Protein AF-A0AAJ4AGC1-F1 (afdb_monomer)

Mean predicted aligned error: 11.76 Å

Foldseek 3Di:
DDDDPPPPPPPVVVVVVVVVVVLVVVLVVQLVVCCVPPHVPPVVSVVVSCVVSVCCCVVVVVVVVVVVVVVVVVVPD

Secondary structure (DSSP, 8-state):
-------PPP-HHHHHHHHHHHHHHHHHHHHHHHHHHT-S-HHHHHHHHHHHHHHHHHHHHHHHHHHHHHHHHHTT-

pLDDT: mean 74.81, std 15.67, range [40.81, 93.75]

Sequence (77 aa):
MSGERNGSPPNRHWVALYTFIILLPLVFFIPAWVQNHVTEHPFVMTFVSVGIIVPIVSYLALPMLIKLHIRVGSTKK

Structure (mmCIF, N/CA/C/O backbone):
data_AF-A0AAJ4AGC1-F1
#
_entry.id   AF-A0AAJ4AGC1-F1
#
loop_
_atom_site.group_PDB
_atom_site.id
_atom_site.type_symbol
_atom_site.label_atom_id
_atom_site.label_alt_id
_atom_site.label_comp_id
_atom_site.label_asym_id
_atom_site.label_entity_id
_atom_site.label_seq_id
_atom_site.pdbx_PDB_ins_code
_atom_site.Cartn_x
_atom_site.Cartn_y
_atom_site.Cartn_z
_atom_site.occupancy
_atom_site.B_iso_or_equiv
_atom_site.auth_seq_id
_atom_site.auth_comp_id
_atom_site.auth_asym_id
_atom_site.auth_atom_id
_atom_site.pdbx_PDB_model_num
ATOM 1 N N . MET A 1 1 ? 29.104 -7.511 -39.482 1.00 42.00 1 MET A N 1
ATOM 2 C CA . MET A 1 1 ? 28.922 -6.184 -38.854 1.00 42.00 1 MET A CA 1
ATOM 3 C C . MET A 1 1 ? 28.121 -6.402 -37.579 1.00 42.00 1 MET A C 1
ATOM 5 O O . MET A 1 1 ? 26.930 -6.672 -37.658 1.00 42.00 1 MET A O 1
ATOM 9 N N . SER A 1 2 ? 28.814 -6.470 -36.439 1.00 43.47 2 SER A N 1
ATOM 10 C CA . SER A 1 2 ? 28.249 -6.869 -35.145 1.00 43.47 2 SER A CA 1
ATOM 11 C C . SER A 1 2 ? 27.340 -5.783 -34.581 1.00 43.47 2 SER A C 1
ATOM 13 O O . SER A 1 2 ? 27.729 -4.625 -34.482 1.00 43.47 2 SER A O 1
ATOM 15 N N . GLY A 1 3 ? 26.117 -6.175 -34.230 1.00 51.94 3 GLY A N 1
ATOM 16 C CA . GLY A 1 3 ? 25.146 -5.317 -33.571 1.00 51.94 3 GLY A CA 1
ATOM 17 C C . GLY A 1 3 ? 25.439 -5.188 -32.081 1.00 51.94 3 GLY A C 1
ATOM 18 O O . GLY A 1 3 ? 25.085 -6.068 -31.300 1.00 51.94 3 GLY A O 1
ATOM 19 N N . GLU A 1 4 ? 26.009 -4.060 -31.680 1.00 47.97 4 GLU A N 1
ATOM 20 C CA . GLU A 1 4 ? 26.060 -3.638 -30.282 1.00 47.97 4 GLU A CA 1
ATOM 21 C C . GLU A 1 4 ? 24.793 -2.842 -29.957 1.00 47.97 4 GLU A C 1
ATOM 23 O O . GLU A 1 4 ? 24.717 -1.622 -30.095 1.00 47.97 4 GLU A O 1
ATOM 28 N N . ARG A 1 5 ? 23.736 -3.554 -29.547 1.00 52.19 5 ARG A N 1
ATOM 29 C CA . ARG A 1 5 ? 22.586 -2.911 -28.904 1.00 52.19 5 ARG A CA 1
ATOM 30 C C . ARG A 1 5 ? 23.011 -2.532 -27.484 1.00 52.19 5 ARG A C 1
ATOM 32 O O . ARG A 1 5 ? 22.836 -3.334 -26.570 1.00 52.19 5 ARG A O 1
ATOM 39 N N . ASN A 1 6 ? 23.541 -1.319 -27.327 1.00 48.09 6 ASN A N 1
ATOM 40 C CA . ASN A 1 6 ? 23.748 -0.627 -26.051 1.00 48.09 6 ASN A CA 1
ATOM 41 C C . ASN A 1 6 ? 22.397 -0.366 -25.362 1.00 48.09 6 ASN A C 1
ATOM 43 O O . ASN A 1 6 ? 21.911 0.757 -25.285 1.00 48.09 6 ASN A O 1
ATOM 47 N N . GLY A 1 7 ? 21.740 -1.428 -24.906 1.00 52.50 7 GLY A N 1
ATOM 48 C CA . GLY A 1 7 ? 20.627 -1.341 -23.979 1.00 52.50 7 GLY A CA 1
ATOM 49 C C . GLY A 1 7 ? 21.203 -1.358 -22.579 1.00 52.50 7 GLY A C 1
ATOM 50 O O . GLY A 1 7 ? 21.303 -2.433 -21.989 1.00 52.50 7 GLY A O 1
ATOM 51 N N . SER A 1 8 ? 21.620 -0.195 -22.070 1.00 56.56 8 SER A N 1
ATOM 52 C CA . SER A 1 8 ? 21.951 -0.044 -20.652 1.00 56.56 8 SER A CA 1
ATOM 53 C C . SER A 1 8 ? 20.837 -0.700 -19.830 1.00 56.56 8 SER A C 1
ATOM 55 O O . SER A 1 8 ? 19.661 -0.441 -20.117 1.00 56.56 8 SER A O 1
ATOM 57 N N . PRO A 1 9 ? 21.159 -1.579 -18.864 1.00 58.41 9 PRO A N 1
ATOM 58 C CA . PRO A 1 9 ? 20.140 -2.242 -18.066 1.00 58.41 9 PRO A CA 1
ATOM 59 C C . PRO A 1 9 ? 19.209 -1.170 -17.484 1.00 58.41 9 PRO A C 1
ATOM 61 O O . PRO A 1 9 ? 19.716 -0.144 -17.017 1.00 58.41 9 PRO A O 1
ATOM 64 N N . PRO A 1 10 ? 17.873 -1.354 -17.524 1.00 60.78 10 PRO A N 1
ATOM 65 C CA . PRO A 1 10 ? 16.945 -0.406 -16.925 1.00 60.78 10 PRO A CA 1
ATOM 66 C C . PRO A 1 10 ? 17.418 -0.138 -15.503 1.00 60.78 10 PRO A C 1
ATOM 68 O O . PRO A 1 10 ? 17.550 -1.079 -14.717 1.00 60.78 10 PRO A O 1
ATOM 71 N N . ASN A 1 11 ? 17.775 1.113 -15.204 1.00 71.94 11 ASN A N 1
ATOM 72 C CA . ASN A 1 11 ? 18.395 1.439 -13.928 1.00 71.94 11 ASN A CA 1
ATOM 73 C C . ASN A 1 11 ? 17.403 1.026 -12.834 1.00 71.94 11 ASN A C 1
ATOM 75 O O . ASN A 1 11 ? 16.325 1.612 -12.720 1.00 71.94 11 ASN A O 1
ATOM 79 N N . ARG A 1 12 ? 17.727 -0.028 -12.076 1.00 69.62 12 ARG A N 1
ATOM 80 C CA . ARG A 1 12 ? 16.819 -0.628 -11.083 1.00 69.62 12 ARG A CA 1
ATOM 81 C C . ARG A 1 12 ? 16.307 0.411 -10.081 1.00 69.62 12 ARG A C 1
ATOM 83 O O . ARG A 1 12 ? 15.181 0.291 -9.612 1.00 69.62 12 ARG A O 1
ATOM 90 N N . HIS A 1 13 ? 17.095 1.458 -9.844 1.00 77.25 13 HIS A N 1
ATOM 91 C CA . HIS A 1 13 ? 16.727 2.624 -9.047 1.00 77.25 13 HIS A CA 1
ATOM 92 C C . HIS A 1 13 ? 15.504 3.370 -9.597 1.00 77.25 13 HIS A C 1
ATOM 94 O O . HIS A 1 13 ? 14.613 3.702 -8.826 1.00 77.25 13 HIS A O 1
ATOM 100 N N . TRP A 1 14 ? 15.407 3.580 -10.915 1.00 80.19 14 TRP A N 1
ATOM 101 C CA . TRP A 1 14 ? 14.260 4.259 -11.531 1.00 80.19 14 TRP A CA 1
ATOM 102 C C . TRP A 1 14 ? 12.980 3.435 -11.422 1.00 80.19 14 TRP A C 1
ATOM 104 O O . TRP A 1 14 ? 11.919 3.982 -11.132 1.00 80.19 14 TRP A O 1
ATOM 114 N N . VAL A 1 15 ? 13.081 2.117 -11.602 1.00 78.38 15 VAL A N 1
ATOM 115 C CA . VAL A 1 15 ? 11.936 1.207 -11.455 1.00 78.38 15 VAL A CA 1
ATOM 116 C C . VAL A 1 15 ? 11.453 1.192 -10.005 1.00 78.38 15 VAL A C 1
ATOM 118 O O . VAL A 1 15 ? 10.261 1.362 -9.762 1.00 78.38 15 VAL A O 1
ATOM 121 N N . ALA A 1 16 ? 12.378 1.062 -9.049 1.00 81.19 16 ALA A N 1
ATOM 122 C CA . ALA A 1 16 ? 12.066 1.099 -7.625 1.00 81.19 16 ALA A CA 1
ATOM 123 C C . ALA A 1 16 ? 11.415 2.430 -7.217 1.00 81.19 16 ALA A C 1
ATOM 125 O O . ALA A 1 16 ? 10.405 2.430 -6.515 1.00 81.19 16 ALA A O 1
ATOM 126 N N . LEU A 1 17 ? 11.938 3.555 -7.712 1.00 83.81 17 LEU A N 1
ATOM 127 C CA . LEU A 1 17 ? 11.405 4.887 -7.438 1.00 83.81 17 LEU A CA 1
ATOM 128 C C . LEU A 1 17 ? 9.970 5.042 -7.954 1.00 83.81 17 LEU A C 1
ATOM 130 O O . LEU A 1 17 ? 9.104 5.514 -7.223 1.00 83.81 17 LEU A O 1
ATOM 134 N N . TYR A 1 18 ? 9.689 4.571 -9.170 1.00 78.19 18 TYR A N 1
ATOM 135 C CA . TYR A 1 18 ? 8.337 4.601 -9.728 1.00 78.19 18 TYR A CA 1
ATOM 136 C C . TYR A 1 18 ? 7.365 3.748 -8.909 1.00 78.19 18 TYR A C 1
ATOM 138 O O . TYR A 1 18 ? 6.274 4.199 -8.564 1.00 78.19 18 TYR A O 1
ATOM 146 N N . THR A 1 19 ? 7.775 2.529 -8.541 1.00 77.38 19 THR A N 1
ATOM 147 C CA . THR A 1 19 ? 6.949 1.663 -7.693 1.00 77.38 19 THR A CA 1
ATOM 148 C C . THR A 1 19 ? 6.724 2.267 -6.315 1.00 77.38 19 THR A C 1
ATOM 150 O O . THR A 1 19 ? 5.614 2.195 -5.810 1.00 77.38 19 THR A O 1
ATOM 153 N N . PHE A 1 20 ? 7.733 2.916 -5.733 1.00 83.19 20 PHE A N 1
ATOM 154 C CA . PHE A 1 20 ? 7.649 3.546 -4.421 1.00 83.19 20 PHE A CA 1
ATOM 155 C C . PHE A 1 20 ? 6.693 4.743 -4.422 1.00 83.19 20 PHE A C 1
ATOM 157 O O . PHE A 1 20 ? 5.827 4.839 -3.555 1.00 83.19 20 PHE A O 1
ATOM 164 N N . ILE A 1 21 ? 6.790 5.608 -5.436 1.00 87.75 21 ILE A N 1
ATOM 165 C CA . ILE A 1 21 ? 5.889 6.754 -5.601 1.00 87.75 21 ILE A CA 1
ATOM 166 C C . ILE A 1 21 ? 4.443 6.300 -5.817 1.00 87.75 21 ILE A C 1
ATOM 168 O O . ILE A 1 21 ? 3.538 6.968 -5.341 1.00 87.75 21 ILE A O 1
ATOM 172 N N . ILE A 1 22 ? 4.207 5.169 -6.489 1.00 81.31 22 ILE A N 1
ATOM 173 C CA . ILE A 1 22 ? 2.860 4.597 -6.653 1.00 81.31 22 ILE A CA 1
ATOM 174 C C . ILE A 1 22 ? 2.368 3.924 -5.361 1.00 81.31 22 ILE A C 1
ATOM 176 O O . ILE A 1 22 ? 1.178 3.966 -5.054 1.00 81.31 22 ILE A O 1
ATOM 180 N N . LEU A 1 23 ? 3.270 3.319 -4.584 1.00 82.75 23 LEU A N 1
ATOM 181 C CA . LEU A 1 23 ? 2.936 2.626 -3.340 1.00 82.75 23 LEU A CA 1
ATOM 182 C C . LEU A 1 23 ? 2.521 3.597 -2.229 1.00 82.75 23 LEU A C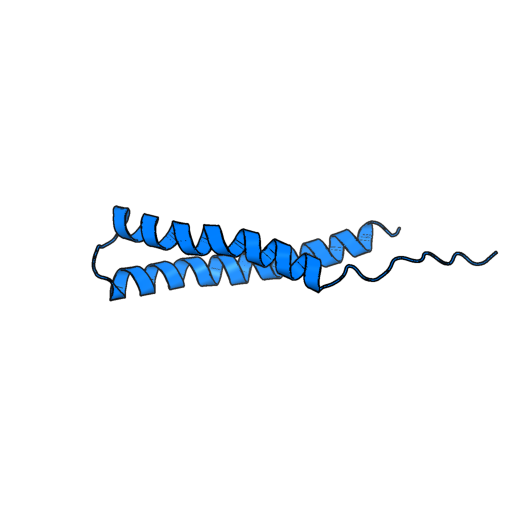 1
ATOM 184 O O . LEU A 1 23 ? 1.568 3.327 -1.505 1.00 82.75 23 LEU A O 1
ATOM 188 N N . LEU A 1 24 ? 3.221 4.727 -2.098 1.00 88.19 24 LEU A N 1
ATOM 189 C CA . LEU A 1 24 ? 2.968 5.742 -1.070 1.00 88.19 24 LEU A CA 1
ATOM 190 C C . LEU A 1 24 ? 1.506 6.224 -1.002 1.00 88.19 24 LEU A C 1
ATOM 192 O O . LEU A 1 24 ? 0.910 6.120 0.072 1.00 88.19 24 LEU A O 1
ATOM 196 N N . PRO A 1 25 ? 0.888 6.718 -2.095 1.00 87.00 25 PRO A N 1
ATOM 197 C CA . PRO A 1 25 ? -0.498 7.167 -2.060 1.00 87.00 25 PRO A CA 1
ATOM 198 C C . PRO A 1 25 ? -1.448 6.008 -1.761 1.00 87.00 25 PRO A C 1
ATOM 200 O O . PRO A 1 25 ? -2.406 6.190 -1.018 1.00 87.00 25 PRO A O 1
ATOM 203 N N . LEU A 1 26 ? -1.165 4.803 -2.263 1.00 84.12 26 LEU A N 1
ATOM 204 C CA . LEU A 1 26 ? -1.990 3.625 -2.003 1.00 84.12 26 LEU A CA 1
ATOM 205 C C . LEU A 1 26 ? -2.009 3.267 -0.508 1.00 84.12 26 LEU A C 1
ATOM 207 O O . LEU A 1 26 ? -3.073 3.059 0.068 1.00 84.12 26 LEU A O 1
ATOM 211 N N . VAL A 1 27 ? -0.841 3.249 0.136 1.00 88.56 27 VAL A N 1
ATOM 212 C CA . VAL A 1 27 ? -0.705 2.949 1.570 1.00 88.56 27 VAL A CA 1
ATOM 213 C C . VAL A 1 27 ? -1.312 4.048 2.442 1.00 88.56 27 VAL A C 1
ATOM 215 O O . VAL A 1 27 ? -1.789 3.747 3.529 1.00 88.56 27 VAL A O 1
ATOM 218 N N . PHE A 1 28 ? -1.335 5.301 1.983 1.00 88.75 28 PHE A N 1
ATOM 219 C CA . PHE A 1 28 ? -1.956 6.408 2.715 1.00 88.75 28 PHE A CA 1
ATOM 220 C C . PHE A 1 28 ? -3.490 6.423 2.593 1.00 88.75 28 PHE A C 1
ATOM 222 O O . PHE A 1 28 ? -4.188 6.713 3.563 1.00 88.75 28 PHE A O 1
ATOM 229 N N . PHE A 1 29 ? -4.032 6.078 1.422 1.00 90.38 29 PHE A N 1
ATOM 230 C CA . PHE A 1 29 ? -5.476 6.121 1.175 1.00 90.38 29 PHE A CA 1
ATOM 231 C C . PHE A 1 29 ? -6.250 4.977 1.839 1.00 90.38 29 PHE A C 1
ATOM 233 O O . PHE A 1 29 ? -7.354 5.202 2.335 1.00 90.38 29 PHE A O 1
ATOM 240 N N . ILE A 1 30 ? -5.699 3.757 1.859 1.00 89.00 30 ILE A N 1
ATOM 241 C CA . ILE A 1 30 ? -6.413 2.584 2.393 1.00 89.00 30 ILE A CA 1
ATOM 242 C C . ILE A 1 30 ? -6.773 2.749 3.881 1.00 89.00 30 ILE A C 1
ATOM 244 O O . ILE A 1 30 ? -7.938 2.538 4.209 1.00 89.00 30 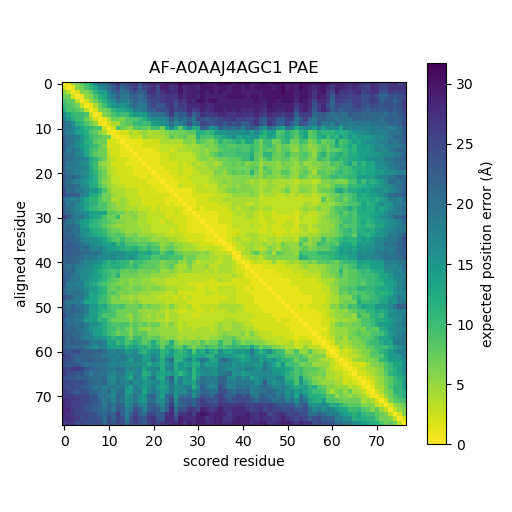ILE A O 1
ATOM 248 N N . PRO A 1 31 ? -5.867 3.180 4.781 1.00 87.88 31 PRO A N 1
ATOM 249 C CA . PRO A 1 31 ? -6.207 3.390 6.184 1.00 87.88 31 PRO A CA 1
ATOM 250 C C . PRO A 1 31 ? -7.305 4.433 6.376 1.00 87.88 31 PRO A C 1
ATOM 252 O O . PRO A 1 31 ? -8.254 4.171 7.107 1.00 87.88 31 PRO A O 1
ATOM 255 N N . ALA A 1 32 ? -7.237 5.574 5.682 1.00 89.31 32 ALA A N 1
ATOM 256 C CA . ALA A 1 32 ? -8.276 6.603 5.766 1.00 89.31 32 ALA A CA 1
ATOM 257 C C . ALA A 1 32 ? -9.646 6.074 5.303 1.00 89.31 32 ALA A C 1
ATOM 259 O O . ALA A 1 32 ? -10.680 6.374 5.897 1.00 89.31 32 ALA A O 1
ATOM 260 N N . TRP A 1 33 ? -9.659 5.228 4.270 1.00 89.88 33 TRP A N 1
ATOM 261 C CA . TRP A 1 33 ? -10.877 4.557 3.828 1.00 89.88 33 TRP A CA 1
ATOM 262 C C . TRP A 1 33 ? -11.397 3.555 4.870 1.00 89.88 33 TRP A C 1
ATOM 264 O O . TRP A 1 33 ? -12.591 3.556 5.164 1.00 89.88 33 TRP A O 1
ATOM 274 N N . VAL A 1 34 ? -10.517 2.746 5.470 1.00 88.56 34 VAL A N 1
ATOM 275 C CA . VAL A 1 34 ? -10.868 1.775 6.523 1.00 88.56 34 VAL A CA 1
ATOM 276 C C . VAL A 1 34 ? -11.406 2.480 7.768 1.00 88.56 34 VAL A C 1
ATOM 278 O O . VAL A 1 34 ? -12.385 2.017 8.346 1.00 88.56 34 VAL A O 1
ATOM 281 N N . GLN A 1 35 ? -10.825 3.617 8.149 1.00 88.38 35 GLN A N 1
ATOM 282 C CA . GLN A 1 35 ? -11.307 4.425 9.267 1.00 88.38 35 GLN A CA 1
ATOM 283 C C . GLN A 1 35 ? -12.754 4.878 9.043 1.00 88.38 35 GLN A C 1
ATOM 285 O O . GLN A 1 35 ? -13.591 4.728 9.927 1.00 88.38 35 GLN A O 1
ATOM 290 N N . ASN A 1 36 ? -13.059 5.360 7.835 1.00 88.88 36 ASN A N 1
ATOM 291 C CA 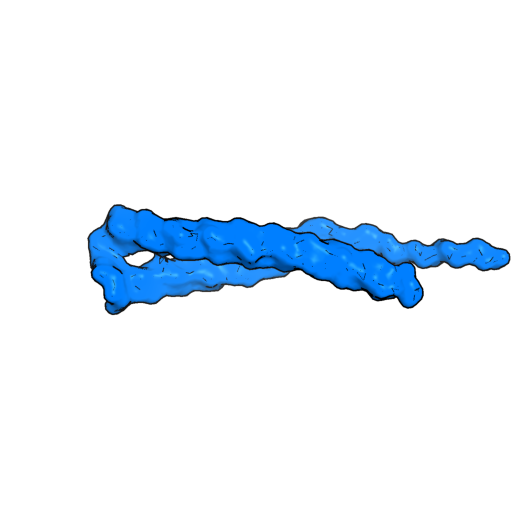. ASN A 1 36 ? -14.383 5.881 7.499 1.00 88.88 36 ASN A CA 1
ATOM 292 C C . ASN A 1 36 ? -15.463 4.795 7.325 1.00 88.88 36 ASN A C 1
ATOM 294 O O . ASN A 1 36 ? -16.644 5.115 7.428 1.00 88.88 36 ASN A O 1
ATOM 298 N N . HIS A 1 37 ? -15.094 3.540 7.032 1.00 86.25 37 HIS A N 1
ATOM 299 C CA . HIS A 1 37 ? -16.057 2.480 6.678 1.00 86.25 37 HIS A CA 1
ATOM 300 C C . HIS A 1 37 ? -16.090 1.287 7.642 1.00 86.25 37 HIS A C 1
ATOM 302 O O . HIS A 1 37 ? -17.047 0.517 7.604 1.00 86.25 37 HIS A O 1
ATOM 308 N N . VAL A 1 38 ? -15.057 1.091 8.468 1.00 86.00 38 VAL A N 1
ATOM 309 C CA . VAL A 1 38 ? -14.911 -0.104 9.315 1.00 86.00 38 VAL A CA 1
ATOM 310 C C . VAL A 1 38 ? -14.895 0.263 10.791 1.00 86.00 38 VAL A C 1
ATOM 312 O O . VAL A 1 38 ? -15.744 -0.207 11.545 1.00 86.00 38 VAL A O 1
ATOM 315 N N . THR A 1 39 ? -13.906 1.043 11.236 1.00 83.62 39 THR A N 1
ATOM 316 C CA . THR A 1 39 ? -13.738 1.342 12.663 1.00 83.62 39 THR A CA 1
ATOM 317 C C . THR A 1 39 ? -12.749 2.473 12.918 1.00 83.62 39 THR A C 1
ATOM 319 O O . THR A 1 39 ? -11.727 2.590 12.244 1.00 83.62 39 THR A O 1
ATOM 322 N N . GLU A 1 40 ? -13.015 3.242 13.970 1.00 85.38 40 GLU A N 1
ATOM 323 C CA . GLU A 1 40 ? -12.120 4.278 14.493 1.00 85.38 40 GLU A CA 1
ATOM 324 C C . GLU A 1 40 ? -11.090 3.723 15.493 1.00 85.38 40 GLU A C 1
ATOM 326 O O . GLU A 1 40 ? -10.174 4.437 15.903 1.00 85.38 40 GLU A O 1
ATOM 331 N N . HIS A 1 41 ? -11.198 2.447 15.894 1.00 90.88 41 HIS A N 1
ATOM 332 C CA . HIS A 1 41 ? -10.229 1.841 16.804 1.00 90.88 41 HIS A CA 1
ATOM 333 C C . HIS A 1 41 ? -8.863 1.670 16.111 1.00 90.88 41 HIS A C 1
ATOM 335 O O . HIS A 1 41 ? -8.748 0.872 15.176 1.00 90.88 41 HIS A O 1
ATOM 341 N N . PRO A 1 42 ? -7.791 2.322 16.603 1.00 86.38 42 PRO A N 1
ATOM 342 C CA . PRO A 1 42 ? -6.522 2.439 15.877 1.00 86.38 42 PRO A CA 1
ATOM 343 C C . PRO A 1 42 ? -5.820 1.093 15.646 1.00 86.38 42 PRO A C 1
ATOM 345 O O . PRO A 1 42 ? -5.212 0.876 14.595 1.00 86.38 42 PRO A O 1
ATOM 348 N N . PHE A 1 43 ? -5.943 0.155 16.590 1.00 91.50 43 PHE A N 1
ATOM 349 C CA . PHE A 1 43 ? -5.387 -1.195 16.451 1.00 91.50 43 PHE A CA 1
ATOM 350 C C . PHE A 1 43 ? -6.080 -1.997 15.348 1.00 91.50 43 PHE A C 1
ATOM 352 O O . PHE A 1 43 ? -5.416 -2.592 14.501 1.00 91.50 43 PHE A O 1
ATOM 359 N N . VAL A 1 44 ? -7.414 -1.988 15.338 1.00 89.44 44 VAL A N 1
ATOM 360 C CA . VAL A 1 44 ? -8.213 -2.756 14.375 1.00 89.44 44 VAL A CA 1
ATOM 361 C C . VAL A 1 44 ? -8.100 -2.133 12.985 1.00 89.44 44 VAL A C 1
ATOM 363 O O . VAL A 1 44 ? -7.882 -2.850 12.012 1.00 89.44 44 VAL A O 1
ATOM 366 N N . MET A 1 45 ? -8.133 -0.800 12.898 1.00 91.50 45 MET A N 1
ATOM 367 C CA . MET A 1 45 ? -7.888 -0.049 11.667 1.00 91.50 45 MET A CA 1
ATOM 368 C C . MET A 1 45 ? -6.543 -0.427 11.041 1.00 91.50 45 MET A C 1
ATOM 370 O O . MET A 1 45 ? -6.486 -0.757 9.856 1.00 91.50 45 MET A O 1
ATOM 374 N N . THR A 1 46 ? -5.465 -0.423 11.830 1.00 90.81 46 THR A N 1
ATOM 375 C CA . THR A 1 46 ? -4.127 -0.771 11.336 1.00 90.81 46 THR A CA 1
ATOM 376 C C . THR A 1 46 ? -4.069 -2.229 10.891 1.00 90.81 46 THR A C 1
ATOM 378 O O . THR A 1 46 ? -3.581 -2.512 9.800 1.00 90.81 46 THR A O 1
ATOM 381 N N . PHE A 1 47 ? -4.616 -3.155 11.684 1.00 93.75 47 PHE A N 1
ATOM 382 C CA . PHE A 1 47 ? -4.612 -4.582 11.363 1.00 93.75 47 PHE A CA 1
ATOM 383 C C . PHE A 1 47 ? -5.363 -4.890 10.061 1.00 93.75 47 PHE A C 1
ATOM 385 O O . PHE A 1 47 ? -4.834 -5.578 9.189 1.00 93.75 47 PHE A O 1
ATOM 392 N N . VAL A 1 48 ? -6.561 -4.326 9.889 1.00 92.12 48 VAL A N 1
ATOM 393 C CA . VAL A 1 48 ? -7.370 -4.482 8.670 1.00 92.12 48 VAL A CA 1
ATOM 394 C C . VAL A 1 48 ? -6.681 -3.828 7.473 1.00 92.12 48 VAL A C 1
ATOM 396 O O . VAL A 1 48 ? -6.589 -4.438 6.409 1.00 92.12 48 VAL A O 1
ATOM 399 N N . SER A 1 49 ? -6.133 -2.623 7.647 1.00 91.88 49 SER A N 1
ATOM 400 C CA . SER A 1 49 ? -5.417 -1.918 6.577 1.00 91.88 49 SER A CA 1
ATOM 401 C C . SER A 1 49 ? -4.200 -2.708 6.103 1.00 91.88 49 SER A C 1
ATOM 403 O O . SER A 1 49 ? -4.037 -2.917 4.905 1.00 91.88 49 SER A O 1
ATOM 405 N N . VAL A 1 50 ? -3.371 -3.213 7.022 1.00 92.19 50 VAL A N 1
ATOM 406 C CA . VAL A 1 50 ? -2.218 -4.069 6.695 1.00 92.19 50 VAL A CA 1
ATOM 407 C C . VAL A 1 50 ? -2.681 -5.376 6.046 1.00 92.19 50 VAL A C 1
ATOM 409 O O . VAL A 1 50 ? -2.107 -5.786 5.038 1.00 92.19 50 VAL A O 1
ATOM 412 N N . GLY A 1 51 ? -3.755 -5.987 6.554 1.00 91.88 51 GLY A N 1
ATOM 413 C CA . GLY A 1 51 ? -4.363 -7.194 5.990 1.00 91.88 51 GLY A CA 1
ATOM 414 C C . GLY A 1 51 ? -4.867 -7.032 4.552 1.00 91.88 51 GLY A C 1
ATOM 415 O O . GLY A 1 51 ? -4.914 -8.015 3.822 1.00 91.88 51 GLY A O 1
ATOM 416 N N . ILE A 1 52 ? -5.188 -5.809 4.120 1.00 89.12 52 ILE A N 1
ATOM 417 C CA . ILE A 1 52 ? -5.589 -5.480 2.742 1.00 89.12 52 ILE A CA 1
ATOM 418 C C . ILE A 1 52 ? -4.376 -5.068 1.896 1.00 89.12 52 ILE A C 1
ATOM 420 O O . ILE A 1 52 ? -4.192 -5.553 0.781 1.00 89.12 52 ILE A O 1
ATOM 424 N N . ILE A 1 53 ? -3.519 -4.190 2.420 1.00 88.75 53 ILE A N 1
ATOM 425 C CA . ILE A 1 53 ? -2.366 -3.643 1.694 1.00 88.75 53 ILE A CA 1
ATOM 426 C C . ILE A 1 53 ? -1.357 -4.744 1.367 1.00 88.75 53 ILE A C 1
ATOM 428 O O . ILE A 1 53 ? -0.889 -4.811 0.235 1.00 88.75 53 ILE A O 1
ATOM 432 N N . VAL A 1 54 ? -1.015 -5.615 2.321 1.00 88.38 54 VAL A N 1
ATOM 433 C CA . VAL A 1 54 ? 0.007 -6.653 2.117 1.00 88.38 54 VAL A CA 1
ATOM 434 C C . VAL A 1 54 ? -0.345 -7.591 0.960 1.00 88.38 54 VAL A C 1
ATOM 436 O O . VAL A 1 54 ? 0.490 -7.720 0.070 1.00 88.38 54 VAL A O 1
ATOM 439 N N . PRO A 1 55 ? -1.539 -8.208 0.870 1.00 85.81 55 PRO A N 1
ATOM 440 C CA . PRO A 1 55 ? -1.867 -9.043 -0.280 1.00 85.81 55 PRO A CA 1
ATOM 441 C C . PRO A 1 55 ? -1.957 -8.238 -1.578 1.00 85.81 55 PRO A C 1
ATOM 443 O O . PRO A 1 55 ? -1.507 -8.731 -2.604 1.00 85.81 55 PRO A O 1
ATOM 446 N N . ILE A 1 56 ? -2.453 -6.998 -1.562 1.00 85.19 56 ILE A N 1
ATOM 447 C CA . ILE A 1 56 ? -2.445 -6.129 -2.750 1.00 85.19 56 ILE A CA 1
ATOM 448 C C . ILE A 1 56 ? -1.010 -5.924 -3.238 1.00 85.19 56 ILE A C 1
ATOM 450 O O . ILE A 1 56 ? -0.713 -6.165 -4.401 1.00 85.19 56 ILE A O 1
ATOM 454 N N . VAL A 1 57 ? -0.085 -5.541 -2.362 1.00 77.81 57 VAL A N 1
ATOM 455 C CA . VAL A 1 57 ? 1.307 -5.289 -2.743 1.00 77.81 57 VAL A CA 1
ATOM 456 C C . VAL A 1 57 ? 2.015 -6.592 -3.109 1.00 77.81 57 VAL A C 1
ATOM 458 O O . VAL A 1 57 ? 2.640 -6.661 -4.159 1.00 77.81 57 VAL A O 1
ATOM 461 N N . SER A 1 58 ? 1.885 -7.660 -2.326 1.00 77.81 58 SER A N 1
ATOM 462 C CA . SER A 1 58 ? 2.520 -8.946 -2.623 1.00 77.81 58 SER A CA 1
ATOM 463 C C . SER A 1 58 ? 1.982 -9.567 -3.913 1.00 77.81 58 SER A C 1
ATOM 465 O O . SER A 1 58 ? 2.772 -9.943 -4.771 1.00 77.81 58 SER A O 1
ATOM 467 N N . TYR A 1 59 ? 0.665 -9.623 -4.111 1.00 75.31 59 TYR A N 1
ATOM 468 C CA . TYR A 1 59 ? 0.062 -10.258 -5.284 1.00 75.31 59 TYR A CA 1
ATOM 469 C C . TYR A 1 59 ? -0.119 -9.334 -6.485 1.00 75.31 59 TYR A C 1
ATOM 471 O O . TYR A 1 59 ? -0.422 -9.849 -7.551 1.00 75.31 59 TYR A O 1
ATOM 479 N N . LEU A 1 60 ? 0.076 -8.016 -6.391 1.00 72.12 60 LEU A N 1
ATOM 480 C CA . LEU A 1 60 ? 0.1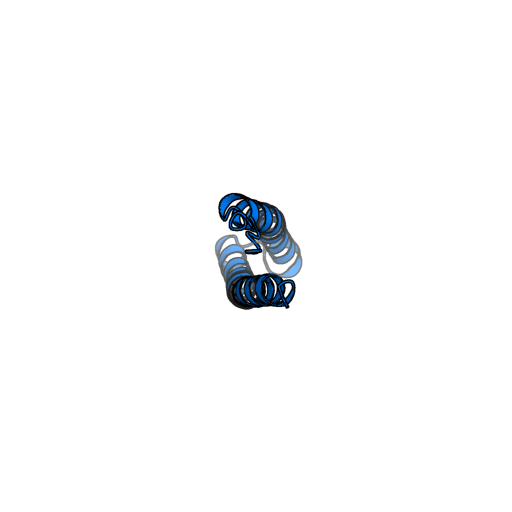17 -7.143 -7.575 1.00 72.12 60 LEU A CA 1
ATOM 481 C C . LEU A 1 60 ? 1.537 -6.703 -7.919 1.00 72.12 60 LEU A C 1
ATOM 483 O O . LEU A 1 60 ? 1.870 -6.677 -9.102 1.00 72.12 60 LEU A O 1
ATOM 487 N N . ALA A 1 61 ? 2.402 -6.412 -6.942 1.00 65.31 61 ALA A N 1
ATOM 488 C CA . ALA A 1 61 ? 3.766 -5.960 -7.220 1.00 65.31 61 ALA A CA 1
ATOM 489 C C . ALA A 1 61 ? 4.672 -7.100 -7.703 1.00 65.31 61 ALA A C 1
ATOM 491 O O . ALA A 1 61 ? 5.431 -6.885 -8.647 1.00 65.31 61 ALA A O 1
ATOM 492 N N . LEU A 1 62 ? 4.567 -8.318 -7.147 1.00 66.12 62 LEU A N 1
ATOM 493 C CA . LEU A 1 62 ? 5.329 -9.471 -7.656 1.00 66.12 62 LEU A CA 1
ATOM 494 C C . LEU A 1 62 ? 4.973 -9.801 -9.115 1.00 66.12 62 LEU A C 1
ATOM 496 O O . LEU A 1 62 ? 5.891 -9.853 -9.939 1.00 66.12 62 LEU A O 1
ATOM 500 N N . PRO A 1 63 ? 3.693 -9.955 -9.514 1.00 63.06 63 PRO A N 1
ATOM 501 C CA . PRO A 1 63 ? 3.386 -10.169 -10.918 1.00 63.06 63 PRO A CA 1
ATOM 502 C C . PRO A 1 63 ? 3.611 -8.925 -11.765 1.00 63.06 63 PRO A C 1
ATOM 504 O O . PRO A 1 63 ? 3.953 -9.101 -12.923 1.00 63.06 63 PRO A O 1
ATOM 507 N N . ME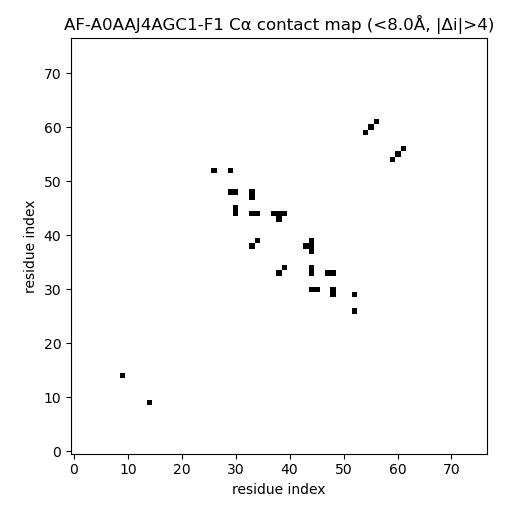T A 1 64 ? 3.497 -7.690 -11.263 1.00 65.62 64 MET A N 1
ATOM 508 C CA . MET A 1 64 ? 3.908 -6.519 -12.052 1.00 65.62 64 MET A CA 1
ATOM 509 C C . MET A 1 64 ? 5.407 -6.523 -12.334 1.00 65.62 64 MET A C 1
ATOM 511 O O . MET A 1 64 ? 5.788 -6.254 -13.468 1.00 65.62 64 MET A O 1
ATOM 515 N N . LEU A 1 65 ? 6.252 -6.884 -11.367 1.00 62.78 65 LEU A N 1
ATOM 516 C CA . LEU A 1 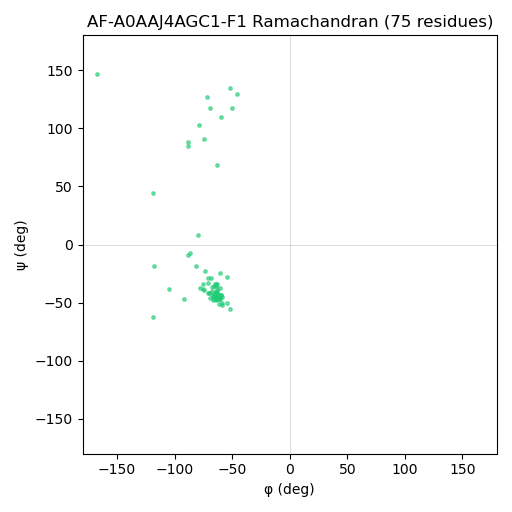65 ? 7.693 -7.025 -11.577 1.00 62.78 65 LEU A CA 1
ATOM 517 C C . LEU A 1 65 ? 8.001 -8.125 -12.595 1.00 62.78 65 LEU A C 1
ATOM 519 O O . LEU A 1 65 ? 8.775 -7.894 -13.521 1.00 62.78 65 LEU A O 1
ATOM 523 N N . ILE A 1 66 ? 7.349 -9.284 -12.482 1.00 64.00 66 ILE A N 1
ATOM 524 C CA . ILE A 1 66 ? 7.513 -10.392 -13.434 1.00 64.00 66 ILE A CA 1
ATOM 525 C C . ILE A 1 66 ? 7.001 -9.988 -14.825 1.00 64.00 66 ILE A C 1
ATOM 527 O O . ILE A 1 66 ? 7.700 -10.157 -15.820 1.00 64.00 66 ILE A O 1
ATOM 531 N N . LYS A 1 67 ? 5.810 -9.391 -14.915 1.00 60.16 67 LYS A N 1
ATOM 532 C CA . LYS A 1 67 ? 5.174 -8.980 -16.174 1.00 60.16 67 LYS A CA 1
ATOM 533 C C . LYS A 1 67 ? 5.943 -7.842 -16.841 1.00 60.16 67 LYS A C 1
ATOM 535 O O . LYS A 1 67 ? 6.070 -7.856 -18.059 1.00 60.16 67 LYS A O 1
ATOM 540 N N . LEU A 1 68 ? 6.503 -6.904 -16.077 1.00 62.09 68 LEU A N 1
ATOM 541 C CA . LEU A 1 68 ? 7.372 -5.839 -16.580 1.00 62.09 68 LEU A CA 1
ATOM 542 C C . LEU A 1 68 ? 8.713 -6.397 -17.066 1.00 62.09 68 LEU A C 1
ATOM 544 O O . LEU A 1 68 ? 9.161 -6.008 -18.140 1.00 62.09 68 LEU A O 1
ATOM 548 N N . HIS A 1 69 ? 9.313 -7.345 -16.338 1.00 58.94 69 HIS A N 1
ATOM 549 C CA . HIS A 1 69 ? 10.541 -8.020 -16.765 1.00 58.94 69 HIS A CA 1
ATOM 550 C C . HIS A 1 69 ? 10.329 -8.804 -18.071 1.00 58.94 69 HIS A C 1
ATOM 552 O O . HIS A 1 69 ? 11.129 -8.694 -18.997 1.00 58.94 69 HIS A O 1
ATOM 558 N N . ILE A 1 70 ? 9.203 -9.518 -18.194 1.00 58.78 70 ILE A N 1
ATOM 559 C CA 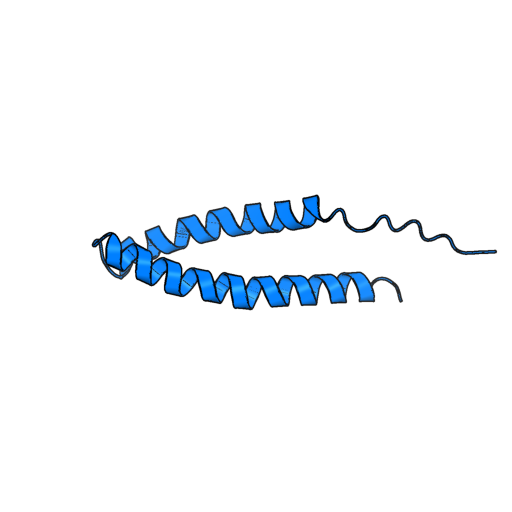. ILE A 1 70 ? 8.819 -10.231 -19.422 1.00 58.78 70 ILE A CA 1
ATOM 560 C C . ILE A 1 70 ? 8.534 -9.248 -20.570 1.00 58.78 70 ILE A C 1
ATOM 562 O O . ILE A 1 70 ? 8.993 -9.470 -21.690 1.00 58.78 70 ILE A O 1
ATOM 566 N N . ARG A 1 71 ? 7.833 -8.130 -20.321 1.00 57.25 71 ARG A N 1
ATOM 567 C CA . ARG A 1 71 ? 7.555 -7.111 -21.355 1.00 57.25 71 ARG A CA 1
ATOM 568 C C . ARG A 1 71 ? 8.833 -6.445 -21.863 1.00 57.25 71 ARG A C 1
ATOM 570 O O . ARG A 1 71 ? 8.981 -6.254 -23.064 1.00 57.25 71 ARG A O 1
ATOM 577 N N . VAL A 1 72 ? 9.766 -6.138 -20.961 1.00 56.00 72 VAL A N 1
ATOM 578 C CA . VAL A 1 72 ? 11.096 -5.610 -21.302 1.00 56.00 72 VAL A CA 1
ATOM 579 C C . VAL A 1 72 ? 11.926 -6.630 -22.089 1.00 56.00 72 VAL A C 1
ATOM 581 O O . VAL A 1 72 ? 12.652 -6.237 -22.998 1.00 56.00 72 VAL A O 1
ATOM 584 N N . GLY A 1 73 ? 11.784 -7.931 -21.812 1.00 51.84 73 GLY A N 1
ATOM 585 C CA . GLY A 1 73 ? 12.413 -8.995 -22.602 1.00 51.84 73 GLY A CA 1
ATOM 586 C C . GLY A 1 73 ? 11.806 -9.182 -24.002 1.00 51.84 73 GLY A C 1
ATOM 587 O O . GLY A 1 73 ? 12.527 -9.494 -24.946 1.00 51.84 73 GLY A O 1
ATOM 588 N N . SER A 1 74 ? 10.499 -8.948 -24.166 1.00 49.81 74 SER A N 1
ATOM 589 C CA . SER A 1 74 ? 9.777 -9.176 -25.429 1.00 49.81 74 SER A CA 1
ATOM 590 C C . SER A 1 74 ? 9.919 -8.054 -26.470 1.00 49.81 74 SER A C 1
ATOM 592 O O . SER A 1 74 ? 9.704 -8.315 -27.648 1.00 49.81 74 SER A O 1
ATOM 594 N N . THR A 1 75 ? 10.322 -6.837 -26.086 1.00 51.09 75 THR A N 1
ATOM 595 C CA . THR A 1 75 ? 10.646 -5.733 -27.026 1.00 51.09 75 THR A CA 1
ATOM 596 C C . THR A 1 75 ? 12.050 -5.876 -27.646 1.00 51.09 75 THR A C 1
ATOM 598 O O . THR A 1 75 ? 12.546 -4.994 -28.344 1.00 51.09 75 THR A O 1
ATOM 601 N N . LYS A 1 76 ? 12.726 -7.011 -27.426 1.00 46.72 76 LYS A N 1
ATOM 602 C CA . LYS A 1 76 ? 13.986 -7.360 -28.098 1.00 46.72 76 LYS A CA 1
ATOM 603 C C . LYS A 1 76 ? 13.847 -8.642 -28.924 1.00 46.72 76 LYS A C 1
ATOM 605 O O . LYS A 1 76 ? 14.741 -9.484 -28.888 1.00 46.72 76 LYS A O 1
ATOM 610 N N . LYS A 1 77 ? 12.753 -8.782 -29.675 1.00 40.81 77 LYS A N 1
ATOM 611 C CA . LYS A 1 77 ? 12.679 -9.721 -30.798 1.00 40.81 77 LYS A CA 1
ATOM 612 C C . LYS A 1 77 ? 12.427 -8.952 -32.083 1.00 40.81 77 LYS 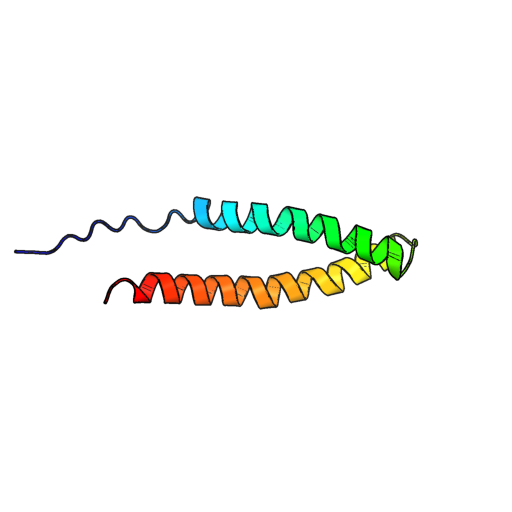A C 1
ATOM 614 O O . LYS A 1 77 ? 11.493 -8.127 -32.076 1.00 40.81 77 LYS A O 1
#

Radius of gyration: 18.54 Å; Cα contacts (8 Å, |Δi|>4): 20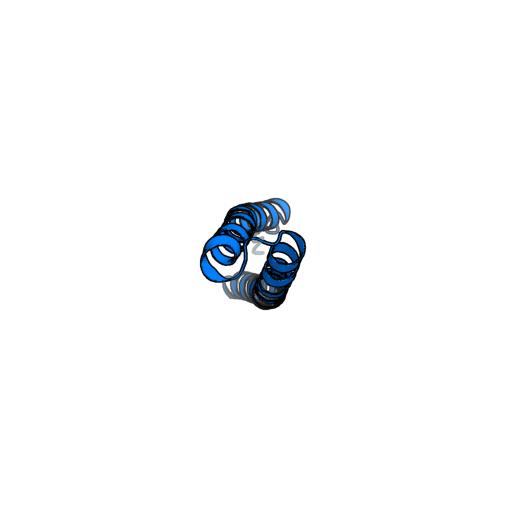; chains: 1; bounding box: 45×18×56 Å

Nearest PDB structures (foldseek):
  7b9v-assembly1_R  TM=5.978E-01  e=8.407E+00  Saccharomyces cerevisiae

Solvent-accessible surface area (backbone atoms only — not comparable to full-atom values): 4566 Å² total; per-residue (Å²): 136,86,84,80,78,84,69,72,73,77,57,63,65,60,57,51,50,55,52,46,63,58,44,53,59,53,66,56,48,47,42,60,51,38,38,78,75,74,36,81,50,68,67,60,30,50,51,54,34,48,66,50,49,49,54,50,47,56,68,45,49,52,53,46,52,51,51,48,53,51,52,65,56,59,78,72,115